Protein AF-A0A6J8C1M5-F1 (afdb_monomer_lite)

Organism: Mytilus coruscus (NCBI:txid42192)

InterPro domains:
  IPR012337 Ribonuclease H-like superfamily [SSF53098] (7-73)
  IPR036397 Ribonuclease H superfamily [G3DSA:3.30.420.10] (4-75)
  IPR057617 PML, C-terminal domain [PF25244] (87-155)

Sequence (159 aa):
MWDEFCLYFNGFIDTRILFRSEYPGRQSYKQCDLVSDFLGESYDAHNALYDCKSLFKLVQSHGNLASHFCKHTFDGMYPKYCQNDLSFKALVENKVMSKQLAKKAASTGLCKKHFILSIQRNGIDGLRALLSQINSSGVVRVTTSKSIIQKVYDFCHMK

Radius of gyration: 19.01 Å; chains: 1; bounding box: 46×39×48 Å

Foldseek 3Di:
DVVVVVVPDPADDDVLVQCCVVPPDDPDSDLQVLLCVPVVDGDDPPPPVRSVVSVVVSCVVPGPCVVCCLPPRDLPPPPPDDCQLVLCPVCCVVVLDPSVLSVLLVSLVDHLVCQLVLCVVPNLVSLQCSQQPADPVRDGSRDNDPSSSVSSRCVSVVD

Secondary structure (DSSP, 8-state):
-HHHHHHH------HHHHHHHHSTT-S---HHHHHHHHH-----TT-HHHHHHHHHHHHHHH--HHHHHHHHS-TT-S-TT-SHHHHTHHHHHTTSS-HHHHHHHHHTT--HHHHHHHHHHHHHHHHHHHHS-B-TTS-BSS---HHHHHHHHHHHH--

pLDDT: mean 82.08, std 16.13, ra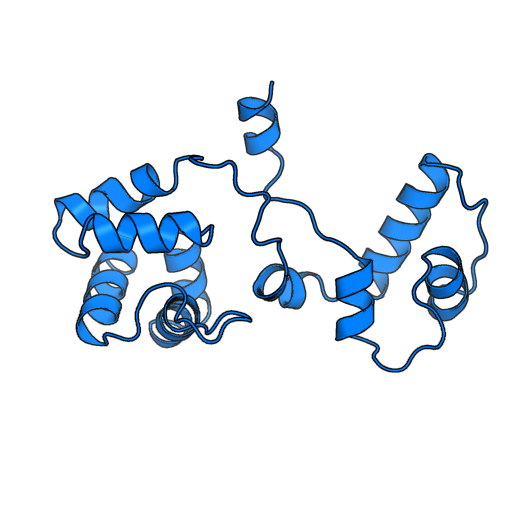nge [36.66, 96.88]

Structure (mmCIF, N/CA/C/O backbone):
data_AF-A0A6J8C1M5-F1
#
_entry.id   AF-A0A6J8C1M5-F1
#
loop_
_atom_site.group_PDB
_atom_site.id
_atom_site.type_symbol
_atom_site.label_atom_id
_atom_site.label_alt_id
_atom_site.label_comp_id
_atom_site.label_asym_id
_atom_site.label_entity_id
_atom_site.label_seq_id
_atom_site.pdbx_PDB_ins_code
_atom_site.Cartn_x
_atom_site.Cartn_y
_atom_site.Cartn_z
_atom_site.occupancy
_atom_site.B_iso_or_equiv
_atom_site.auth_seq_id
_atom_site.auth_comp_id
_atom_site.auth_asym_id
_atom_site.auth_atom_id
_atom_site.pdbx_PDB_model_num
ATOM 1 N N . MET A 1 1 ? 4.073 23.302 1.893 1.00 56.25 1 MET A N 1
ATOM 2 C CA . MET A 1 1 ? 4.865 22.460 0.969 1.00 56.25 1 MET A CA 1
ATOM 3 C C . MET A 1 1 ? 4.658 20.972 1.235 1.00 56.25 1 MET A C 1
ATOM 5 O O . MET A 1 1 ? 4.145 20.311 0.350 1.00 56.25 1 MET A O 1
ATOM 9 N N . TRP A 1 2 ? 4.965 20.433 2.426 1.00 57.25 2 TRP A N 1
ATOM 10 C CA . TRP A 1 2 ? 4.698 19.009 2.716 1.00 57.25 2 TRP A CA 1
ATOM 11 C C . TRP A 1 2 ? 3.200 18.678 2.820 1.00 57.25 2 TRP A C 1
ATOM 13 O O . TRP A 1 2 ? 2.743 17.727 2.198 1.00 57.25 2 TRP A O 1
ATOM 23 N N . ASP A 1 3 ? 2.415 19.507 3.514 1.00 60.97 3 ASP A N 1
ATOM 24 C CA . ASP A 1 3 ? 0.962 19.290 3.625 1.00 60.97 3 ASP A CA 1
ATOM 25 C C . ASP A 1 3 ? 0.259 19.369 2.266 1.00 60.97 3 ASP A C 1
ATOM 27 O O . ASP A 1 3 ? -0.628 18.577 1.970 1.00 60.97 3 ASP A O 1
ATOM 31 N N . GLU A 1 4 ? 0.708 20.290 1.414 1.00 75.06 4 GLU A N 1
ATOM 32 C CA . GLU A 1 4 ? 0.236 20.436 0.038 1.00 75.06 4 GLU A CA 1
ATOM 33 C C . GLU A 1 4 ? 0.633 19.234 -0.826 1.00 75.06 4 GLU A C 1
ATOM 35 O O . GLU A 1 4 ? -0.199 18.695 -1.545 1.00 75.06 4 GLU A O 1
ATOM 40 N N . PHE A 1 5 ? 1.867 18.741 -0.697 1.00 64.50 5 PHE A N 1
ATOM 41 C CA . PHE A 1 5 ? 2.312 17.512 -1.354 1.00 64.50 5 PHE A CA 1
ATOM 42 C C . PHE A 1 5 ? 1.432 16.309 -0.962 1.00 64.50 5 PHE A C 1
ATOM 44 O O . PHE A 1 5 ? 0.991 15.543 -1.820 1.00 64.50 5 PHE A O 1
ATOM 51 N N . CYS A 1 6 ? 1.082 16.181 0.319 1.00 67.44 6 CYS A N 1
ATOM 52 C CA . CYS A 1 6 ? 0.198 15.123 0.809 1.00 67.44 6 CYS A CA 1
ATOM 53 C C . CYS A 1 6 ? -1.267 15.242 0.339 1.00 67.44 6 CYS A C 1
ATOM 55 O O . CYS A 1 6 ? -2.014 14.276 0.493 1.00 67.44 6 CYS A O 1
ATOM 57 N N . LEU A 1 7 ? -1.695 16.372 -0.244 1.00 68.12 7 LEU A N 1
ATOM 58 C CA . LEU A 1 7 ? -3.013 16.472 -0.889 1.00 68.12 7 LEU A CA 1
ATOM 59 C C . LEU A 1 7 ? -3.063 15.716 -2.221 1.00 68.12 7 LEU A C 1
ATOM 61 O O . LEU A 1 7 ? -4.132 15.249 -2.610 1.00 68.12 7 LEU A O 1
ATOM 65 N N . TYR A 1 8 ? -1.922 15.587 -2.903 1.00 70.50 8 TYR A N 1
ATOM 66 C CA . TYR A 1 8 ? -1.841 15.008 -4.246 1.00 70.50 8 TYR A CA 1
ATOM 67 C C . TYR A 1 8 ? -1.261 13.591 -4.271 1.00 70.50 8 TYR A C 1
ATOM 69 O O . TYR A 1 8 ? -1.459 12.871 -5.248 1.00 70.50 8 TYR A O 1
ATOM 77 N N . PHE A 1 9 ? -0.569 13.168 -3.209 1.00 61.91 9 PHE A N 1
ATOM 78 C CA . PHE A 1 9 ? 0.098 11.868 -3.152 1.00 61.91 9 PHE A CA 1
ATOM 79 C C . PHE A 1 9 ? -0.366 11.046 -1.949 1.00 61.91 9 PHE A C 1
ATOM 81 O O . PHE A 1 9 ? -0.189 11.429 -0.794 1.00 61.91 9 PHE A O 1
ATOM 88 N N . ASN A 1 10 ? -0.914 9.861 -2.226 1.00 59.81 10 ASN A N 1
ATOM 89 C CA . ASN A 1 10 ? -1.382 8.918 -1.205 1.00 59.81 10 ASN A CA 1
ATOM 90 C C . ASN A 1 10 ? -0.271 8.012 -0.648 1.00 59.81 10 ASN A C 1
ATOM 92 O O . ASN A 1 10 ? -0.519 7.253 0.288 1.00 59.81 10 ASN A O 1
ATOM 96 N N . GLY A 1 11 ? 0.934 8.069 -1.219 1.00 67.12 11 GLY A N 1
ATOM 97 C CA . GLY A 1 11 ? 2.086 7.291 -0.781 1.00 67.12 11 GLY A CA 1
ATOM 98 C C . GLY A 1 11 ? 3.049 6.973 -1.918 1.00 67.12 11 GLY A C 1
ATOM 99 O O . GLY A 1 11 ? 2.889 7.443 -3.043 1.00 67.12 11 GLY A O 1
ATOM 100 N N . PHE A 1 12 ? 4.036 6.141 -1.599 1.00 75.56 12 PHE A N 1
ATOM 101 C CA . PHE A 1 12 ? 5.053 5.655 -2.526 1.00 75.56 12 PHE A CA 1
ATOM 102 C C . PHE A 1 12 ? 5.083 4.127 -2.503 1.00 75.56 12 PHE A C 1
ATOM 104 O O . PHE A 1 12 ? 4.799 3.504 -1.475 1.00 75.56 12 PHE A O 1
ATOM 111 N N . ILE A 1 13 ? 5.436 3.530 -3.640 1.00 75.75 13 ILE A N 1
ATOM 112 C CA . ILE A 1 13 ? 5.609 2.084 -3.788 1.00 75.75 13 ILE A CA 1
ATOM 113 C C . ILE A 1 13 ? 7.039 1.806 -4.235 1.00 75.75 13 ILE A C 1
ATOM 115 O O . ILE A 1 13 ? 7.534 2.426 -5.172 1.00 75.75 13 ILE A O 1
ATOM 119 N N . ASP A 1 14 ? 7.659 0.813 -3.602 1.00 82.31 14 ASP A N 1
ATOM 120 C CA . ASP A 1 14 ? 8.868 0.173 -4.108 1.00 82.31 14 ASP A CA 1
ATOM 121 C C . ASP A 1 14 ? 8.453 -0.919 -5.095 1.00 82.31 14 ASP A C 1
ATOM 123 O O . ASP A 1 14 ? 7.986 -2.004 -4.732 1.00 82.31 14 ASP A O 1
ATOM 127 N N . THR A 1 15 ? 8.605 -0.604 -6.376 1.00 87.12 15 THR A N 1
ATOM 128 C CA . THR A 1 15 ? 8.253 -1.489 -7.487 1.00 87.12 15 THR A CA 1
ATOM 129 C C . THR A 1 15 ? 9.123 -2.744 -7.521 1.00 87.12 15 THR A C 1
ATOM 131 O O . THR A 1 15 ? 8.712 -3.769 -8.058 1.00 87.12 15 THR A O 1
ATOM 134 N N . ARG A 1 16 ? 10.300 -2.749 -6.892 1.00 88.44 16 ARG A N 1
ATOM 135 C CA . ARG A 1 16 ? 11.127 -3.955 -6.818 1.00 88.44 16 ARG A CA 1
ATOM 136 C C . ARG A 1 16 ? 10.479 -5.021 -5.939 1.00 88.44 16 ARG A C 1
ATOM 138 O O . ARG A 1 16 ? 10.542 -6.204 -6.272 1.00 88.44 16 ARG A O 1
ATOM 145 N N . ILE A 1 17 ? 9.859 -4.620 -4.828 1.00 84.25 17 ILE A N 1
ATOM 146 C CA . ILE A 1 17 ? 9.124 -5.539 -3.946 1.00 84.25 17 ILE A CA 1
ATOM 147 C C . ILE A 1 17 ? 7.862 -6.049 -4.655 1.00 84.25 17 ILE A C 1
ATOM 149 O O . ILE A 1 17 ? 7.579 -7.247 -4.580 1.00 84.25 17 ILE A O 1
ATOM 153 N N . LEU A 1 18 ? 7.182 -5.182 -5.418 1.00 85.38 18 LEU A N 1
ATOM 154 C CA . LEU A 1 18 ? 6.068 -5.542 -6.309 1.00 85.38 18 LEU A CA 1
ATOM 155 C C . LEU A 1 18 ? 6.447 -6.708 -7.213 1.00 85.38 18 LEU A C 1
ATOM 157 O O . LEU A 1 18 ? 5.885 -7.798 -7.079 1.00 85.38 18 LEU A O 1
ATOM 161 N N . PHE A 1 19 ? 7.472 -6.519 -8.041 1.00 90.31 19 PHE A N 1
ATOM 162 C CA . PHE A 1 19 ? 7.882 -7.537 -9.001 1.00 90.31 19 PHE A CA 1
ATOM 163 C C . PHE A 1 19 ? 8.434 -8.805 -8.336 1.00 90.31 19 PHE A C 1
ATOM 165 O O . PHE A 1 19 ? 8.203 -9.895 -8.851 1.00 90.31 19 PHE A O 1
ATOM 172 N N . ARG A 1 20 ? 9.086 -8.714 -7.165 1.00 89.81 20 ARG A N 1
ATOM 173 C CA . ARG A 1 20 ? 9.489 -9.904 -6.384 1.00 89.81 20 ARG A CA 1
ATOM 174 C C . ARG A 1 20 ? 8.307 -10.736 -5.907 1.00 89.81 20 ARG A C 1
ATOM 176 O O . ARG A 1 20 ? 8.416 -11.958 -5.863 1.00 89.81 20 ARG A O 1
ATOM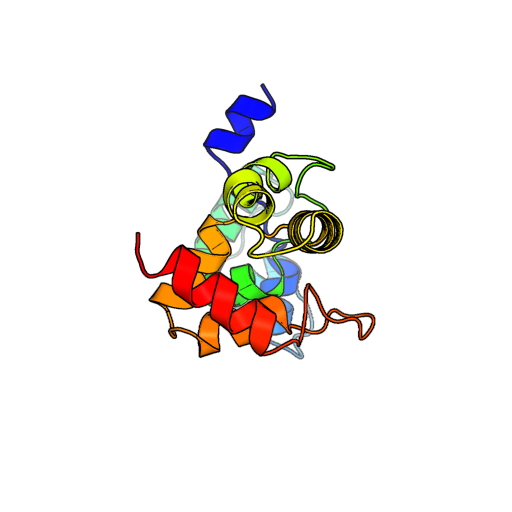 183 N N . SER A 1 21 ? 7.221 -10.080 -5.508 1.00 84.81 21 SER A N 1
ATOM 184 C CA . SER A 1 21 ? 6.029 -10.766 -5.010 1.00 84.81 21 SER A CA 1
ATOM 185 C C . SER A 1 21 ? 5.206 -11.405 -6.128 1.00 84.81 21 SER A C 1
ATOM 187 O O . SER A 1 21 ? 4.652 -12.481 -5.928 1.00 84.81 21 SER A O 1
ATOM 189 N N . GLU A 1 22 ? 5.144 -10.761 -7.295 1.00 86.69 22 GLU A N 1
ATOM 190 C CA . GLU A 1 22 ? 4.351 -11.230 -8.437 1.00 86.69 22 GLU A CA 1
ATOM 191 C C . GLU A 1 22 ? 5.088 -12.270 -9.279 1.00 86.69 22 GLU A C 1
ATOM 193 O O . GLU A 1 22 ? 4.472 -13.214 -9.767 1.00 86.69 22 GLU A O 1
ATOM 198 N N . TYR A 1 23 ? 6.410 -12.137 -9.399 1.00 90.69 23 TYR A N 1
ATOM 199 C CA . TYR A 1 23 ? 7.237 -12.990 -10.248 1.00 90.69 23 TYR A CA 1
ATOM 200 C C . TYR A 1 23 ? 8.423 -13.550 -9.453 1.00 90.69 23 TYR A C 1
ATOM 202 O O . TYR A 1 23 ? 9.565 -13.158 -9.707 1.00 90.69 23 TYR A O 1
ATOM 210 N N . PRO A 1 24 ? 8.182 -14.436 -8.468 1.00 91.62 24 PRO A N 1
ATOM 211 C CA . PRO A 1 24 ? 9.238 -14.986 -7.625 1.00 91.62 24 PRO A CA 1
ATOM 212 C C . PRO A 1 24 ? 10.234 -15.840 -8.427 1.00 91.62 24 PRO A C 1
ATOM 214 O O . PRO A 1 24 ? 9.927 -16.361 -9.495 1.00 91.62 24 PRO A O 1
ATOM 217 N N . GLY A 1 25 ? 11.447 -16.017 -7.891 1.00 91.62 25 GLY A N 1
ATOM 218 C CA . GLY A 1 25 ? 12.456 -16.923 -8.466 1.00 91.62 25 GLY A CA 1
ATOM 219 C C . GLY A 1 25 ? 13.268 -16.375 -9.646 1.00 91.62 25 GLY A C 1
ATOM 220 O O . GLY A 1 25 ? 14.121 -17.084 -10.174 1.00 91.62 25 GLY A O 1
ATOM 221 N N . ARG A 1 26 ? 13.066 -15.114 -10.047 1.00 94.00 26 ARG A N 1
ATOM 222 C CA . ARG A 1 26 ? 13.899 -14.477 -11.080 1.00 94.00 26 ARG A CA 1
ATOM 223 C C . ARG A 1 26 ? 15.345 -14.282 -10.619 1.00 94.00 26 ARG A C 1
ATOM 225 O O . ARG A 1 26 ? 15.597 -13.976 -9.452 1.00 94.00 26 ARG A O 1
ATOM 232 N N . GLN A 1 27 ? 16.271 -14.372 -11.573 1.00 92.88 27 GLN A N 1
ATOM 233 C CA . GLN A 1 27 ? 17.709 -14.165 -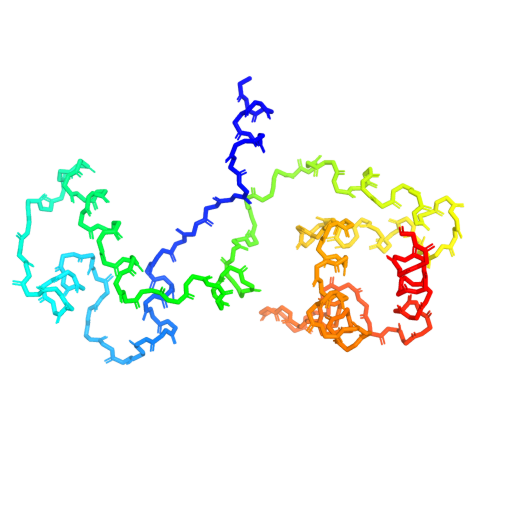11.350 1.00 92.88 27 GLN A CA 1
ATOM 234 C C . GLN A 1 27 ? 18.040 -12.715 -10.975 1.00 92.88 27 GLN A C 1
ATOM 236 O O . GLN A 1 27 ? 18.905 -12.461 -10.140 1.00 92.88 27 GLN A O 1
ATOM 241 N N . SER A 1 28 ? 17.312 -11.754 -11.551 1.00 95.44 28 SER A N 1
ATOM 242 C CA . SER A 1 28 ? 17.471 -10.335 -11.251 1.00 95.44 28 SER A CA 1
ATOM 243 C C . SER A 1 28 ? 16.132 -9.602 -11.193 1.00 95.44 28 SER A C 1
ATOM 245 O O . SER A 1 28 ? 15.150 -9.965 -11.840 1.00 95.44 28 SER A O 1
ATOM 247 N N . TYR A 1 29 ? 16.133 -8.541 -10.386 1.00 95.75 29 TYR A N 1
ATOM 248 C CA . TYR A 1 29 ? 15.047 -7.566 -10.246 1.00 95.75 29 TYR A CA 1
ATOM 249 C C . TYR A 1 29 ? 15.581 -6.137 -10.377 1.00 95.75 29 TYR A C 1
ATOM 251 O O . TYR A 1 29 ? 15.036 -5.211 -9.776 1.00 95.75 29 TYR A O 1
ATOM 259 N N . LYS A 1 30 ? 16.710 -5.947 -11.068 1.00 95.38 30 LYS A N 1
ATOM 260 C CA . LYS A 1 30 ? 17.108 -4.603 -11.493 1.00 95.38 30 LYS A CA 1
ATOM 261 C C . LYS A 1 30 ? 16.108 -4.124 -12.541 1.00 95.38 30 LYS A C 1
ATOM 263 O O . LYS A 1 30 ? 15.595 -4.928 -13.315 1.00 95.38 30 LYS A O 1
ATOM 268 N N . GLN A 1 31 ? 15.838 -2.824 -12.565 1.00 95.94 31 GLN A N 1
ATOM 269 C CA . GLN A 1 31 ? 14.838 -2.268 -13.471 1.00 95.94 31 GLN A CA 1
ATOM 270 C C . GLN A 1 31 ? 15.168 -2.545 -14.944 1.00 95.94 31 GLN A C 1
ATOM 272 O O . GLN A 1 31 ? 14.279 -2.954 -15.680 1.00 95.94 31 GLN A O 1
ATOM 277 N N . CYS A 1 32 ? 16.430 -2.393 -15.354 1.00 96.38 32 CYS A N 1
ATOM 278 C CA . CYS A 1 32 ? 16.885 -2.696 -16.714 1.00 96.38 32 CYS A CA 1
ATOM 279 C C . CYS A 1 32 ? 16.579 -4.139 -17.133 1.00 96.38 32 CYS A C 1
ATOM 281 O O . CYS A 1 32 ? 16.051 -4.360 -18.217 1.00 96.38 32 CYS A O 1
ATOM 283 N N . ASP A 1 33 ? 16.828 -5.100 -16.246 1.00 96.88 33 ASP A N 1
ATOM 284 C CA . ASP A 1 33 ? 16.614 -6.522 -16.524 1.00 96.88 33 ASP A CA 1
ATOM 285 C C . ASP A 1 33 ? 15.112 -6.835 -16.598 1.00 96.88 33 ASP A C 1
ATOM 287 O O . ASP A 1 33 ? 14.667 -7.594 -17.449 1.00 96.88 33 ASP A O 1
ATOM 291 N N . LEU A 1 34 ? 14.302 -6.206 -15.737 1.00 96.56 34 LEU A N 1
ATOM 292 C CA . LEU A 1 34 ? 12.843 -6.327 -15.800 1.00 96.56 34 LEU A CA 1
ATOM 293 C C . LEU A 1 34 ? 12.281 -5.718 -17.094 1.00 96.56 34 LEU A C 1
ATOM 295 O O . LEU A 1 34 ? 11.425 -6.320 -17.729 1.00 96.56 34 LEU A O 1
ATOM 299 N N . VAL A 1 35 ? 12.759 -4.544 -17.505 1.00 96.56 35 VAL A N 1
ATOM 300 C CA . VAL A 1 35 ? 12.324 -3.901 -18.754 1.00 96.56 35 VAL A CA 1
ATOM 301 C C . VAL A 1 35 ? 12.720 -4.747 -19.964 1.00 96.56 35 VAL A C 1
ATOM 303 O O . VAL A 1 35 ? 11.884 -4.971 -20.837 1.00 96.56 35 VAL A O 1
ATOM 306 N N . SER A 1 36 ? 13.940 -5.284 -19.983 1.00 96.38 36 SER A N 1
ATOM 307 C CA . SER A 1 36 ? 14.391 -6.165 -21.059 1.00 96.38 36 SER A CA 1
ATOM 308 C C . SER A 1 36 ? 13.553 -7.438 -21.140 1.00 96.38 36 SER A C 1
ATOM 310 O O . SER A 1 36 ? 13.068 -7.767 -22.219 1.00 96.38 36 SER A O 1
ATOM 312 N N . ASP A 1 37 ? 13.307 -8.106 -20.013 1.00 95.31 37 ASP A N 1
ATOM 313 C CA . ASP A 1 37 ? 12.608 -9.391 -20.008 1.00 95.31 37 ASP A CA 1
ATOM 314 C C . ASP A 1 37 ? 11.098 -9.268 -20.267 1.00 95.31 37 ASP A C 1
ATOM 316 O O . ASP A 1 37 ? 10.518 -10.143 -20.907 1.00 95.31 37 ASP A O 1
ATOM 320 N N . PHE A 1 38 ? 10.444 -8.218 -19.756 1.00 95.19 38 PHE A N 1
ATOM 321 C CA . PHE A 1 38 ? 8.987 -8.058 -19.872 1.00 95.19 38 PHE A CA 1
ATOM 322 C C . PHE A 1 38 ? 8.554 -7.206 -21.067 1.00 95.19 38 PHE A C 1
ATOM 324 O O . PHE A 1 38 ? 7.476 -7.433 -21.611 1.00 95.19 38 PHE A O 1
ATOM 331 N N . LEU A 1 39 ? 9.353 -6.213 -21.468 1.00 95.75 39 LEU A N 1
ATOM 332 C CA . LEU A 1 39 ? 9.008 -5.305 -22.568 1.00 95.75 39 LEU A CA 1
ATOM 333 C C . LEU A 1 39 ? 9.822 -5.573 -23.837 1.00 95.75 39 LEU A C 1
ATOM 335 O O . LEU A 1 39 ? 9.471 -5.046 -24.889 1.00 95.75 39 LEU A O 1
ATOM 339 N N . GLY A 1 40 ? 10.902 -6.360 -23.761 1.00 95.25 40 GLY A N 1
ATOM 340 C CA . GLY A 1 40 ? 11.820 -6.548 -24.888 1.00 95.25 40 GLY A CA 1
ATOM 341 C C . GLY A 1 40 ? 12.588 -5.274 -25.257 1.00 95.25 40 GLY A C 1
ATOM 342 O O . GLY A 1 40 ? 13.128 -5.180 -26.355 1.00 95.25 40 GLY A O 1
ATOM 343 N N . GLU A 1 41 ? 12.617 -4.278 -24.366 1.00 94.19 41 GLU A N 1
ATOM 344 C CA . GLU A 1 41 ? 13.253 -2.979 -24.590 1.00 94.19 41 GLU A CA 1
ATOM 345 C C . GLU A 1 41 ? 14.561 -2.875 -23.786 1.00 94.19 41 GLU A C 1
ATOM 347 O O . GLU A 1 41 ? 14.678 -3.386 -22.674 1.00 94.19 41 GLU A O 1
ATOM 352 N N . SER A 1 42 ? 15.537 -2.141 -24.311 1.00 94.81 42 SER A N 1
ATOM 353 C CA . SER A 1 42 ? 16.669 -1.628 -23.534 1.00 94.81 42 SER A CA 1
ATOM 354 C C . SER A 1 42 ? 16.590 -0.110 -23.483 1.00 94.81 42 SER A C 1
ATOM 356 O O . SER A 1 42 ? 16.156 0.519 -24.449 1.00 94.81 42 SER A O 1
ATOM 358 N N . TYR A 1 43 ? 17.052 0.490 -22.394 1.00 95.25 43 TYR A N 1
ATOM 359 C CA . TYR A 1 43 ? 17.085 1.940 -22.249 1.00 95.25 43 TYR A CA 1
ATOM 360 C C . TYR A 1 43 ? 18.375 2.382 -21.552 1.00 95.25 43 TYR A C 1
ATOM 362 O O . TYR A 1 43 ? 19.089 1.565 -20.969 1.00 95.25 43 TYR A O 1
ATOM 370 N N . ASP A 1 44 ? 18.665 3.679 -21.622 1.00 93.06 44 ASP A N 1
ATOM 371 C CA . ASP A 1 44 ? 19.810 4.303 -20.958 1.00 93.06 44 ASP A CA 1
ATOM 372 C C . ASP A 1 44 ? 19.594 4.335 -19.434 1.00 93.06 44 ASP A C 1
ATOM 374 O O . ASP A 1 44 ? 19.010 5.270 -18.878 1.00 93.06 44 ASP A O 1
ATOM 378 N N . ALA A 1 45 ? 19.970 3.243 -18.767 1.00 89.81 45 ALA A N 1
ATOM 379 C CA . ALA A 1 45 ? 19.873 3.107 -17.319 1.00 89.81 45 ALA A CA 1
ATOM 380 C C . ALA A 1 45 ? 20.809 4.099 -16.615 1.00 89.81 45 ALA A C 1
ATOM 382 O O . ALA A 1 45 ? 21.887 4.399 -17.118 1.00 89.81 45 ALA A O 1
ATOM 383 N N . HIS A 1 46 ? 20.411 4.570 -15.428 1.00 88.00 46 HIS A N 1
ATOM 384 C CA . HIS A 1 46 ? 21.056 5.664 -14.682 1.00 88.00 46 HIS A CA 1
ATOM 385 C C . HIS A 1 46 ? 20.749 7.073 -15.213 1.00 88.00 46 HIS A C 1
ATOM 387 O O . HIS A 1 46 ? 21.170 8.061 -14.605 1.00 88.00 46 HIS A O 1
ATOM 393 N N . ASN A 1 47 ? 19.955 7.189 -16.280 1.00 96.31 47 ASN A N 1
ATOM 394 C CA . ASN A 1 47 ? 19.299 8.433 -16.650 1.00 96.31 47 ASN A CA 1
ATOM 395 C C . ASN A 1 47 ? 17.911 8.509 -16.000 1.00 96.31 47 ASN A C 1
ATOM 397 O O . ASN A 1 47 ? 16.979 7.819 -16.415 1.00 96.31 47 ASN A O 1
ATOM 401 N N . ALA A 1 48 ? 17.742 9.419 -15.038 1.00 94.19 48 ALA A N 1
ATOM 402 C CA . ALA A 1 48 ? 16.517 9.524 -14.243 1.00 94.19 48 ALA A CA 1
ATOM 403 C C . ALA A 1 48 ? 15.228 9.673 -15.078 1.00 94.19 48 ALA A C 1
ATOM 405 O O . ALA A 1 48 ? 14.182 9.145 -14.701 1.00 94.19 48 ALA A O 1
ATOM 406 N N . LEU A 1 49 ? 15.277 10.365 -16.224 1.00 96.06 49 LEU A N 1
ATOM 407 C CA . LEU A 1 49 ? 14.105 10.519 -17.088 1.00 96.06 49 LEU A CA 1
ATOM 408 C C . LEU A 1 49 ? 13.730 9.192 -17.759 1.00 96.06 49 LEU A C 1
ATOM 410 O O . LEU A 1 49 ? 12.549 8.833 -17.796 1.00 96.06 49 LEU A O 1
ATOM 414 N N . TYR A 1 50 ? 14.716 8.478 -18.303 1.00 95.75 50 TYR A N 1
ATOM 415 C CA . TYR A 1 50 ? 14.480 7.194 -18.962 1.00 95.75 50 TYR A CA 1
ATOM 416 C C . TYR A 1 50 ? 14.156 6.087 -17.962 1.00 95.75 50 TYR A C 1
ATOM 418 O O . TYR A 1 50 ? 13.288 5.262 -18.253 1.00 95.75 50 TYR A O 1
ATOM 426 N N . ASP A 1 51 ? 14.744 6.128 -16.765 1.00 95.38 51 ASP A N 1
ATOM 427 C CA . ASP A 1 51 ? 14.361 5.268 -15.650 1.00 95.38 51 ASP A CA 1
ATOM 428 C C . ASP A 1 51 ? 12.877 5.469 -15.304 1.00 95.38 51 ASP A C 1
ATOM 430 O O . ASP A 1 51 ? 12.122 4.499 -15.266 1.00 95.38 51 ASP A O 1
ATOM 434 N N . CYS A 1 52 ? 12.411 6.713 -15.146 1.00 95.56 52 CYS A N 1
ATOM 435 C CA . CYS A 1 52 ? 11.003 6.990 -14.845 1.00 95.56 52 CYS A CA 1
ATOM 436 C C . CYS A 1 52 ? 10.050 6.538 -15.962 1.00 95.56 52 CYS A C 1
ATOM 438 O O . CYS A 1 52 ? 9.027 5.908 -15.685 1.00 95.56 52 CYS A O 1
ATOM 440 N N . LYS A 1 53 ? 10.370 6.832 -17.230 1.00 96.19 53 LYS A N 1
ATOM 441 C CA . LYS A 1 53 ? 9.522 6.447 -18.373 1.00 96.19 53 LYS A CA 1
ATOM 442 C C . LYS A 1 53 ? 9.416 4.931 -18.521 1.00 96.19 53 LYS A C 1
ATOM 444 O O . LYS A 1 53 ? 8.318 4.409 -18.711 1.00 96.19 53 LYS A O 1
ATOM 449 N N . SER A 1 54 ? 10.543 4.234 -18.420 1.00 96.56 54 SER A N 1
ATOM 450 C CA . SER A 1 54 ? 10.589 2.779 -18.574 1.00 96.56 54 SER A CA 1
ATOM 451 C C . SER A 1 54 ? 9.911 2.084 -17.397 1.00 96.56 54 SER A C 1
ATOM 453 O O . SER A 1 54 ? 9.141 1.148 -17.604 1.00 96.56 54 SER A O 1
ATOM 455 N N . LEU A 1 55 ? 10.099 2.595 -16.173 1.00 95.06 55 LEU A N 1
ATOM 456 C CA . LEU A 1 55 ? 9.397 2.085 -14.998 1.00 95.06 55 LEU A CA 1
ATOM 457 C C . LEU A 1 55 ? 7.882 2.261 -15.118 1.00 95.06 55 LEU A C 1
ATOM 459 O O . LEU A 1 55 ? 7.136 1.333 -14.810 1.00 95.06 55 LEU A O 1
ATOM 463 N N . PHE A 1 56 ? 7.422 3.425 -15.587 1.00 94.12 56 PHE A N 1
ATOM 464 C CA . PHE A 1 56 ? 5.999 3.681 -15.794 1.00 94.12 56 PHE A CA 1
ATOM 465 C C . PHE A 1 56 ? 5.386 2.678 -16.777 1.00 94.12 56 PHE A C 1
ATOM 467 O O . PHE A 1 56 ? 4.391 2.036 -16.442 1.00 94.12 56 PHE A O 1
ATOM 474 N N . LYS A 1 57 ? 6.013 2.483 -17.946 1.00 95.50 57 LYS A N 1
ATOM 475 C CA . LYS A 1 57 ? 5.573 1.480 -18.931 1.00 95.50 57 LYS A CA 1
ATOM 476 C C . LYS A 1 57 ? 5.520 0.077 -18.325 1.00 95.50 57 LYS A C 1
ATOM 478 O O . LYS A 1 57 ? 4.528 -0.630 -18.498 1.00 95.50 57 LYS A O 1
ATOM 483 N N . LEU A 1 58 ? 6.575 -0.323 -17.613 1.00 95.62 58 LEU A N 1
ATOM 484 C CA . LEU A 1 58 ? 6.696 -1.649 -17.009 1.00 95.62 58 LEU A CA 1
ATOM 485 C C . LEU A 1 58 ? 5.579 -1.901 -15.989 1.00 95.62 58 LEU A C 1
ATOM 487 O O . LEU A 1 58 ? 4.907 -2.928 -16.038 1.00 95.62 58 LEU A O 1
ATOM 491 N N . VAL A 1 59 ? 5.344 -0.950 -15.085 1.00 91.81 59 VAL A N 1
ATOM 492 C CA . VAL A 1 59 ? 4.300 -1.065 -14.060 1.00 91.81 59 VAL A CA 1
ATOM 493 C C . VAL A 1 59 ? 2.906 -1.047 -14.681 1.00 91.81 59 VAL A C 1
ATOM 495 O O . VAL A 1 59 ? 2.061 -1.839 -14.276 1.00 91.81 59 VAL A O 1
ATOM 498 N N . GLN A 1 60 ? 2.661 -0.185 -15.671 1.00 89.94 60 GLN A N 1
ATOM 499 C CA . GLN A 1 60 ? 1.362 -0.098 -16.343 1.00 89.94 60 GLN A CA 1
ATOM 500 C C . GLN A 1 60 ? 0.994 -1.399 -17.067 1.00 89.94 60 GLN A C 1
ATOM 502 O O . GLN A 1 60 ? -0.176 -1.770 -17.098 1.00 89.94 60 GLN A O 1
ATOM 507 N N . SER A 1 61 ? 1.982 -2.073 -17.654 1.00 90.19 61 SER A N 1
ATOM 508 C CA . SER A 1 61 ? 1.769 -3.286 -18.446 1.00 90.19 61 SER A CA 1
ATOM 509 C C . SER A 1 61 ? 1.777 -4.570 -17.614 1.00 90.19 61 SER A C 1
ATOM 511 O O . SER A 1 61 ? 1.005 -5.477 -17.911 1.00 90.19 61 SER A O 1
ATOM 513 N N . HIS A 1 62 ? 2.615 -4.652 -16.575 1.00 89.50 62 HIS A N 1
ATOM 514 C CA . HIS A 1 62 ? 2.902 -5.916 -15.883 1.00 89.50 62 HIS A CA 1
ATOM 515 C C . HIS A 1 62 ? 2.812 -5.855 -14.352 1.00 89.50 62 HIS A C 1
ATOM 517 O O . HIS A 1 62 ? 3.044 -6.878 -13.710 1.00 89.50 62 HIS A O 1
ATOM 523 N N . GLY A 1 63 ? 2.504 -4.699 -13.754 1.00 82.50 63 GLY A N 1
ATOM 524 C CA . GLY A 1 63 ? 2.389 -4.554 -12.301 1.00 82.50 63 GLY A CA 1
ATOM 525 C C . GLY A 1 63 ? 0.944 -4.624 -11.802 1.00 82.50 63 GLY A C 1
ATOM 526 O O . GLY A 1 63 ? 0.110 -3.798 -12.178 1.00 82.50 63 GLY A O 1
ATOM 527 N N . ASN A 1 64 ? 0.636 -5.528 -10.866 1.00 77.56 64 ASN A N 1
ATOM 528 C CA . ASN A 1 64 ? -0.656 -5.539 -10.169 1.00 77.56 64 ASN A CA 1
ATOM 529 C C . ASN A 1 64 ? -0.636 -4.619 -8.934 1.00 77.56 64 ASN A C 1
ATOM 531 O O . ASN A 1 64 ? -0.642 -5.035 -7.766 1.00 77.56 64 ASN A O 1
ATOM 535 N N . LEU A 1 65 ? -0.689 -3.315 -9.222 1.00 67.75 65 LEU A N 1
ATOM 536 C CA . LEU A 1 65 ? -0.679 -2.247 -8.221 1.00 67.75 65 LEU A CA 1
ATOM 537 C C . LEU A 1 65 ? -1.780 -2.403 -7.164 1.00 67.75 65 LEU A C 1
ATOM 539 O O . LEU A 1 65 ? -1.521 -2.190 -5.981 1.00 67.75 65 LEU A O 1
ATOM 543 N N . ALA A 1 66 ? -2.995 -2.802 -7.550 1.00 61.84 66 ALA A N 1
ATOM 544 C CA . ALA A 1 66 ? -4.127 -2.904 -6.625 1.00 61.84 66 ALA A CA 1
ATOM 545 C C . ALA A 1 66 ? -3.881 -3.924 -5.497 1.00 61.84 66 ALA A C 1
ATOM 547 O O . ALA A 1 66 ? -4.202 -3.659 -4.332 1.00 61.84 66 ALA A O 1
ATOM 548 N N . SER A 1 67 ? -3.268 -5.068 -5.823 1.00 55.16 67 SER A N 1
ATOM 549 C CA . SER A 1 67 ? -2.932 -6.095 -4.830 1.00 55.16 67 SER A CA 1
ATOM 550 C C . SER A 1 67 ? -1.785 -5.657 -3.909 1.00 55.16 67 SER A C 1
ATOM 552 O O . SER A 1 67 ? -1.774 -5.985 -2.719 1.00 55.16 67 SER A O 1
ATOM 554 N N . HIS A 1 68 ? -0.850 -4.869 -4.442 1.00 60.16 68 HIS A N 1
ATOM 555 C CA . HIS A 1 68 ? 0.378 -4.492 -3.754 1.00 60.16 68 HIS A CA 1
ATOM 556 C C . HIS A 1 68 ? 0.223 -3.237 -2.891 1.00 60.16 68 HIS A C 1
ATOM 558 O O . HIS A 1 68 ? 0.768 -3.201 -1.788 1.00 60.16 68 HIS A O 1
ATOM 564 N N . PHE A 1 69 ? -0.619 -2.274 -3.295 1.00 57.31 69 PHE A N 1
ATOM 565 C CA . PHE A 1 69 ? -1.037 -1.161 -2.431 1.00 57.31 69 PHE A CA 1
ATOM 566 C C . PHE A 1 69 ? -1.628 -1.683 -1.106 1.00 57.31 69 PHE A C 1
ATOM 568 O O . PHE A 1 69 ? -1.403 -1.128 -0.030 1.00 57.31 69 PHE A O 1
ATOM 575 N N . CYS A 1 70 ? -2.352 -2.803 -1.149 1.00 52.84 70 CYS A N 1
ATOM 576 C CA . CYS A 1 70 ? -2.938 -3.391 0.055 1.00 52.84 70 CYS A CA 1
ATOM 577 C C . CYS A 1 70 ? -1.908 -4.098 0.959 1.00 52.84 70 CYS A C 1
ATOM 579 O O . CYS A 1 70 ? -2.160 -4.244 2.155 1.00 52.84 70 CYS A O 1
ATOM 581 N N . LYS A 1 71 ? -0.768 -4.542 0.410 1.00 51.31 71 LYS A N 1
ATOM 582 C CA . LYS A 1 71 ? 0.208 -5.401 1.104 1.00 51.31 71 LYS A CA 1
ATOM 583 C C . LYS A 1 71 ? 1.507 -4.690 1.505 1.00 51.31 71 LYS A C 1
ATOM 585 O O . LYS A 1 71 ? 2.082 -5.056 2.524 1.00 51.31 71 LYS A O 1
ATOM 590 N N . HIS A 1 72 ? 1.961 -3.705 0.728 1.00 51.09 72 HIS A N 1
ATOM 591 C CA . HIS A 1 72 ? 3.330 -3.177 0.809 1.00 51.09 72 HIS A CA 1
ATOM 592 C C . HIS A 1 72 ? 3.447 -1.655 0.652 1.00 51.09 72 HIS A C 1
ATOM 594 O O . HIS A 1 72 ? 4.567 -1.151 0.589 1.00 51.09 72 HIS A O 1
ATOM 600 N N . THR A 1 73 ? 2.343 -0.895 0.619 1.00 52.22 73 THR A N 1
ATOM 601 C CA . THR A 1 73 ? 2.461 0.566 0.786 1.00 52.22 73 THR A CA 1
ATOM 602 C C . THR A 1 73 ? 3.052 0.816 2.167 1.00 52.22 73 THR A C 1
ATOM 604 O O . THR A 1 73 ? 2.433 0.489 3.179 1.00 52.22 73 THR A O 1
ATOM 607 N N . PHE A 1 74 ? 4.295 1.285 2.166 1.00 46.31 74 PHE A N 1
ATOM 608 C CA . PHE A 1 74 ? 5.248 1.155 3.255 1.00 46.31 74 PHE A CA 1
ATOM 609 C C . PHE A 1 74 ? 4.696 1.542 4.628 1.00 46.31 74 PHE A C 1
ATOM 611 O O . PHE A 1 74 ? 4.264 2.672 4.871 1.00 46.31 74 PHE A O 1
ATOM 618 N N . ASP A 1 75 ? 4.848 0.592 5.545 1.00 45.25 75 ASP A N 1
ATOM 619 C CA . ASP A 1 75 ? 5.065 0.822 6.966 1.00 45.25 75 ASP A CA 1
ATOM 620 C C . ASP A 1 75 ? 6.292 1.757 7.087 1.00 45.25 75 ASP A C 1
ATOM 622 O O . ASP A 1 75 ? 7.432 1.323 6.942 1.00 45.25 75 ASP A O 1
ATOM 626 N N . GLY A 1 76 ? 6.072 3.076 7.194 1.00 40.56 76 GLY A N 1
ATOM 627 C CA . GLY A 1 76 ? 7.154 4.060 7.379 1.00 40.56 76 GLY A CA 1
ATOM 628 C C . GLY A 1 76 ? 7.040 5.409 6.654 1.00 40.56 76 GLY A C 1
ATOM 629 O O . GLY A 1 76 ? 7.735 6.338 7.057 1.00 40.56 76 GLY A O 1
ATOM 630 N N . MET A 1 77 ? 6.169 5.568 5.646 1.00 38.72 77 MET A N 1
ATOM 631 C CA . MET A 1 77 ? 5.960 6.867 4.957 1.00 38.72 77 MET A CA 1
ATOM 632 C C . MET A 1 77 ? 4.594 7.512 5.197 1.00 38.72 77 MET A C 1
ATOM 634 O O . MET A 1 77 ? 4.295 8.557 4.621 1.00 38.72 77 MET A O 1
ATOM 638 N N . TYR A 1 78 ? 3.788 6.976 6.112 1.00 39.78 78 TYR A N 1
ATOM 639 C CA . TYR A 1 78 ? 2.821 7.836 6.783 1.00 39.78 78 TYR A CA 1
ATOM 640 C C . TYR A 1 78 ? 3.632 8.761 7.680 1.00 39.78 78 TYR A C 1
ATOM 642 O O . TYR A 1 78 ? 4.397 8.250 8.506 1.00 39.78 78 TYR A O 1
ATOM 650 N N . PRO A 1 79 ? 3.517 10.092 7.541 1.00 36.66 79 PRO A N 1
ATOM 651 C CA . PRO A 1 79 ? 4.161 10.995 8.472 1.00 36.66 79 PRO A CA 1
ATOM 652 C C . PRO A 1 79 ? 3.824 10.511 9.872 1.00 36.66 79 PRO A C 1
ATOM 654 O O . PRO A 1 79 ? 2.649 10.265 10.174 1.00 36.66 79 PRO A O 1
ATOM 657 N N . LYS A 1 80 ? 4.856 10.335 10.707 1.00 46.03 80 LYS A N 1
ATOM 658 C CA . LYS A 1 80 ? 4.685 10.339 12.158 1.00 46.03 80 LYS A CA 1
ATOM 659 C C . LYS A 1 80 ? 3.684 11.469 12.437 1.00 46.03 80 LYS A C 1
ATOM 661 O O . LYS A 1 80 ? 4.031 12.626 12.245 1.00 46.03 80 LYS A O 1
ATOM 666 N N . TYR A 1 81 ? 2.447 11.123 12.803 1.00 40.69 81 TYR A N 1
ATOM 667 C CA . TYR A 1 81 ? 1.343 12.047 13.115 1.00 40.69 81 TYR A CA 1
ATOM 668 C C . TYR A 1 81 ? 0.538 12.723 11.984 1.00 40.69 81 TYR A C 1
ATOM 670 O O . TYR A 1 81 ? -0.144 13.708 12.267 1.00 40.69 81 TYR A O 1
ATOM 678 N N . CYS A 1 82 ? 0.469 12.212 10.751 1.00 39.97 82 CYS A N 1
ATOM 679 C CA . CYS A 1 82 ? -0.509 12.776 9.801 1.00 39.97 82 CYS A CA 1
ATOM 680 C C . CYS A 1 82 ? -1.941 12.340 10.128 1.00 39.97 82 CYS A C 1
ATOM 682 O O . CYS A 1 82 ? -2.362 11.275 9.698 1.00 39.97 82 CYS A O 1
ATOM 684 N N . GLN A 1 83 ? -2.650 13.162 10.916 1.00 49.09 83 GLN A N 1
ATOM 685 C CA . GLN A 1 83 ? -4.112 13.361 11.032 1.00 49.09 83 GLN A CA 1
ATOM 686 C C . GLN A 1 83 ? -5.064 12.139 11.070 1.00 49.09 83 GLN A C 1
ATOM 688 O O . GLN A 1 83 ? -6.281 12.301 11.161 1.00 49.09 83 GLN A O 1
ATOM 693 N N . ASN A 1 84 ? -4.564 10.908 11.095 1.00 52.50 84 ASN A N 1
ATOM 694 C CA . ASN A 1 84 ? -5.369 9.694 11.157 1.00 52.50 84 ASN A CA 1
ATOM 695 C C . ASN A 1 84 ? -6.091 9.585 12.505 1.00 52.50 84 ASN A C 1
ATOM 697 O O . ASN A 1 84 ? -7.248 9.167 12.535 1.00 52.50 84 ASN A O 1
ATOM 701 N N . ASP A 1 85 ? -5.472 10.064 13.590 1.00 54.25 85 ASP A N 1
ATOM 702 C CA . ASP A 1 85 ? -6.137 10.208 14.892 1.00 54.25 85 ASP A CA 1
ATOM 703 C C . ASP A 1 85 ? -7.361 11.139 14.799 1.00 54.25 85 ASP A C 1
ATOM 705 O O . ASP A 1 85 ? -8.415 10.821 15.351 1.00 54.25 85 ASP A O 1
ATOM 709 N N . LEU A 1 86 ? -7.279 12.238 14.030 1.00 62.66 86 LEU A N 1
ATOM 710 C CA . LEU A 1 86 ? -8.434 13.110 13.772 1.00 62.66 86 LEU A CA 1
ATOM 711 C C . LEU A 1 86 ? -9.504 12.390 12.941 1.00 62.66 86 LEU A C 1
ATOM 713 O O . LEU A 1 86 ? -10.694 12.571 13.194 1.00 62.66 86 LEU A O 1
ATOM 717 N N . SER A 1 87 ? -9.108 11.514 12.010 1.00 71.75 87 SER A N 1
ATOM 718 C CA . SER A 1 87 ? -10.059 10.699 11.238 1.00 71.75 87 SER A CA 1
ATOM 719 C C . SER A 1 87 ? -10.882 9.750 12.121 1.00 71.75 87 SER A C 1
ATOM 721 O O . SER A 1 87 ? -12.026 9.429 11.789 1.00 71.75 87 SER A O 1
ATOM 723 N N . PHE A 1 88 ? -10.330 9.346 13.271 1.00 86.56 88 PHE A N 1
ATOM 724 C CA . PHE A 1 88 ? -11.002 8.507 14.260 1.00 86.56 88 PHE A CA 1
ATOM 725 C C . PHE A 1 88 ? -11.686 9.298 15.378 1.00 86.56 88 PHE A C 1
ATOM 727 O O . PHE A 1 88 ? -12.363 8.685 16.201 1.00 86.56 88 PHE A O 1
ATOM 734 N N . LYS A 1 89 ? -11.588 10.636 15.396 1.00 86.50 89 LYS A N 1
ATOM 735 C CA . LYS A 1 89 ? -12.178 11.488 16.443 1.00 86.50 89 LYS A CA 1
ATOM 736 C C . LYS A 1 89 ? -13.649 11.152 16.687 1.00 86.50 89 LYS A C 1
ATOM 738 O O . LYS A 1 89 ? -14.019 10.832 17.809 1.00 86.50 89 LYS A O 1
ATOM 743 N N . ALA A 1 90 ? -14.447 11.077 15.621 1.00 87.88 90 ALA A N 1
ATOM 744 C CA . ALA A 1 90 ? -15.861 10.729 15.725 1.00 87.88 90 ALA A CA 1
ATOM 745 C C . ALA A 1 90 ? -16.096 9.313 16.294 1.00 87.88 90 ALA A C 1
ATOM 747 O O . ALA A 1 90 ? -17.027 9.115 17.065 1.00 87.88 90 ALA A O 1
ATOM 748 N N . LEU A 1 91 ? -15.251 8.332 15.959 1.00 91.31 91 LEU A N 1
ATOM 749 C CA . LEU A 1 91 ? -15.353 6.964 16.488 1.00 91.31 91 LEU A CA 1
ATOM 750 C C . LEU A 1 91 ? -14.993 6.909 17.983 1.00 91.31 91 LEU A C 1
ATOM 752 O O . LEU A 1 91 ? -15.616 6.169 18.744 1.00 91.31 91 LEU A O 1
ATOM 756 N N . VAL A 1 92 ? -14.010 7.704 18.411 1.00 92.00 92 VAL A N 1
ATOM 757 C CA . VAL A 1 92 ? -13.599 7.798 19.819 1.00 92.00 92 VAL A CA 1
ATOM 758 C C . VAL A 1 92 ? -14.649 8.541 20.648 1.00 92.00 92 VAL A C 1
ATOM 760 O O . VAL A 1 92 ? -15.054 8.049 21.698 1.00 92.00 92 VAL A O 1
ATOM 763 N N . GLU A 1 93 ? -15.140 9.683 20.163 1.00 91.69 93 GLU A N 1
ATOM 764 C CA . GLU A 1 93 ? -16.168 10.492 20.836 1.00 91.69 93 GLU A CA 1
ATOM 765 C C . GLU A 1 93 ? -17.492 9.733 20.991 1.00 91.69 93 GLU A C 1
ATOM 767 O O . GLU A 1 93 ? -18.122 9.805 22.044 1.00 91.69 93 GLU A O 1
ATOM 772 N N . ASN A 1 94 ? -17.871 8.918 19.998 1.00 91.06 94 ASN A N 1
ATOM 773 C CA . ASN A 1 94 ? -19.059 8.058 20.060 1.00 91.06 94 ASN A CA 1
ATOM 774 C C . ASN A 1 94 ? -18.817 6.724 20.793 1.00 91.06 94 ASN A C 1
ATOM 776 O O . ASN A 1 94 ? -19.660 5.831 20.740 1.00 91.06 94 ASN A O 1
ATOM 780 N N . LYS A 1 95 ? -17.674 6.558 21.475 1.00 92.38 95 LYS A N 1
ATOM 781 C CA . LYS A 1 95 ? -17.322 5.346 22.243 1.00 92.38 95 LYS A CA 1
ATOM 782 C C . LYS A 1 95 ? -17.370 4.048 21.416 1.00 92.38 95 LYS A C 1
ATOM 784 O O . LYS A 1 95 ? -17.551 2.959 21.966 1.00 92.38 95 LYS A O 1
ATOM 789 N N . VAL A 1 96 ? -17.170 4.146 20.101 1.00 94.12 96 VAL A N 1
ATOM 790 C CA . VAL A 1 96 ? -17.073 2.993 19.194 1.00 94.12 96 VAL A CA 1
ATOM 791 C C . VAL A 1 96 ? -15.748 2.266 19.417 1.00 94.12 96 VAL A C 1
ATOM 793 O O . VAL A 1 96 ? -15.707 1.037 19.473 1.00 94.12 96 VAL A O 1
ATOM 796 N N . MET A 1 97 ? -14.668 3.028 19.608 1.00 93.12 97 MET A N 1
ATOM 797 C CA . MET A 1 97 ? -13.339 2.505 19.922 1.00 93.12 97 MET A CA 1
ATOM 798 C C . MET A 1 97 ? -12.598 3.382 20.935 1.00 93.12 97 MET A C 1
ATOM 800 O O . MET A 1 97 ? -12.874 4.571 21.067 1.00 93.12 97 MET A O 1
ATOM 804 N N . SER A 1 98 ? -11.630 2.800 21.647 1.00 93.31 98 SER A N 1
ATOM 805 C CA . SER A 1 98 ? -10.809 3.547 22.603 1.00 93.31 98 SER A CA 1
ATOM 806 C C . SER A 1 98 ? -9.773 4.428 21.899 1.00 93.31 98 SER A C 1
ATOM 808 O O . SER A 1 98 ? -9.330 4.132 20.787 1.00 93.31 98 SER A O 1
ATOM 810 N N . LYS A 1 99 ? -9.309 5.478 22.588 1.00 90.38 99 LYS A N 1
ATOM 811 C CA . LYS A 1 99 ? -8.220 6.344 22.107 1.00 90.38 99 LYS A CA 1
ATOM 812 C C . LYS A 1 99 ? -6.934 5.557 21.823 1.00 90.38 99 LYS A C 1
ATOM 814 O O . LYS A 1 99 ? -6.252 5.825 20.843 1.00 90.38 99 LYS A O 1
ATOM 819 N N . GLN A 1 100 ? -6.622 4.557 22.651 1.00 89.75 100 GLN A N 1
ATOM 820 C CA . GLN A 1 100 ? -5.475 3.671 22.429 1.00 89.75 100 GLN A CA 1
ATOM 821 C C . GLN A 1 100 ? -5.631 2.852 21.144 1.00 89.75 100 GLN A C 1
ATOM 823 O O . GLN A 1 100 ? -4.671 2.705 20.392 1.00 89.75 100 GLN A O 1
ATOM 828 N N . LEU A 1 101 ? -6.839 2.354 20.865 1.00 91.00 101 LEU A N 1
ATOM 829 C CA . LEU A 1 101 ? -7.094 1.588 19.652 1.00 91.00 101 LEU A CA 1
ATOM 830 C C . LEU A 1 101 ? -7.060 2.469 18.399 1.00 91.00 101 LEU A C 1
ATOM 832 O O . LEU A 1 101 ? -6.541 2.036 17.374 1.00 91.00 101 LEU A O 1
ATOM 836 N N . ALA A 1 102 ? -7.567 3.701 18.491 1.00 89.94 102 ALA A N 1
ATOM 837 C CA . ALA A 1 102 ? -7.471 4.688 17.418 1.00 89.94 102 ALA A CA 1
ATOM 838 C C . ALA A 1 102 ? -6.003 5.011 17.109 1.00 89.94 102 ALA A C 1
ATOM 840 O O . ALA A 1 102 ? -5.590 4.909 15.955 1.00 89.94 102 ALA A O 1
ATOM 841 N N . LYS A 1 103 ? -5.194 5.244 18.151 1.00 86.12 103 LYS A N 1
ATOM 842 C CA . LYS A 1 103 ? -3.751 5.469 18.019 1.00 86.12 103 LYS A CA 1
ATOM 843 C C . LYS A 1 103 ? -3.041 4.273 17.386 1.00 86.12 103 LYS A C 1
ATOM 845 O O . LYS A 1 103 ? -2.188 4.463 16.527 1.00 86.12 103 LYS A O 1
ATOM 850 N N . LYS A 1 104 ? -3.413 3.048 17.773 1.00 87.62 104 LYS A N 1
ATOM 851 C CA . LYS A 1 104 ? -2.880 1.814 17.178 1.00 87.62 104 LYS A CA 1
ATOM 852 C C . LYS A 1 104 ? -3.251 1.690 15.696 1.00 87.62 104 LYS A C 1
ATOM 854 O O . LYS A 1 104 ? -2.404 1.364 14.874 1.00 87.62 104 LYS A O 1
ATOM 859 N N . ALA A 1 105 ? -4.497 1.983 15.329 1.00 87.25 105 ALA A N 1
ATOM 860 C CA . ALA A 1 105 ? -4.906 2.000 13.927 1.00 87.25 105 ALA A CA 1
ATOM 861 C C . ALA A 1 105 ? -4.118 3.056 13.135 1.00 87.25 105 ALA A C 1
ATOM 863 O O . ALA A 1 105 ? -3.514 2.729 12.111 1.00 87.25 105 ALA A O 1
ATOM 864 N N . ALA A 1 106 ? -4.039 4.281 13.658 1.00 83.00 106 ALA A N 1
ATOM 865 C CA . ALA A 1 106 ? -3.302 5.386 13.055 1.00 83.00 106 ALA A CA 1
ATOM 866 C C . ALA A 1 106 ? -1.805 5.077 12.897 1.00 83.00 106 ALA A C 1
ATOM 868 O O . ALA A 1 106 ? -1.238 5.385 11.849 1.00 83.00 106 ALA A O 1
ATOM 869 N N . SER A 1 107 ? -1.180 4.411 13.878 1.00 77.19 107 SER A N 1
ATOM 870 C CA . SER A 1 107 ? 0.231 4.011 13.805 1.00 77.19 107 SER A CA 1
ATOM 871 C C . SER A 1 107 ? 0.511 2.960 12.732 1.00 77.19 107 SER A C 1
ATOM 873 O O . SER A 1 107 ? 1.654 2.819 12.328 1.00 77.19 107 SER A O 1
ATOM 875 N N . THR A 1 108 ? -0.516 2.252 12.250 1.00 76.12 108 THR A N 1
ATOM 876 C CA . THR A 1 108 ? -0.414 1.310 11.116 1.00 76.12 108 THR A CA 1
ATOM 877 C C . THR A 1 108 ? -0.840 1.930 9.779 1.00 76.12 108 THR A C 1
ATOM 879 O O . THR A 1 108 ? -1.195 1.215 8.836 1.00 76.12 108 THR A O 1
ATOM 882 N N . GLY A 1 109 ? -0.898 3.266 9.718 1.00 74.56 109 GLY A N 1
ATOM 883 C CA . GLY A 1 109 ? -1.281 4.021 8.524 1.00 74.56 109 GLY A CA 1
ATOM 884 C C . GLY A 1 109 ? -2.779 4.019 8.209 1.00 74.56 109 GLY A C 1
ATOM 885 O O . GLY A 1 109 ? -3.191 4.575 7.194 1.00 74.56 109 GLY A O 1
ATOM 886 N N . LEU A 1 110 ? -3.620 3.412 9.054 1.00 83.62 110 LEU A N 1
ATOM 887 C CA . LEU A 1 110 ? -5.060 3.364 8.812 1.00 83.62 110 LEU A CA 1
ATOM 888 C C . LEU A 1 110 ? -5.739 4.683 9.176 1.00 83.62 110 LEU A C 1
ATOM 890 O O . LEU A 1 110 ? -5.357 5.376 10.114 1.00 83.62 110 LEU A O 1
ATOM 894 N N . CYS A 1 111 ? -6.820 4.971 8.459 1.00 84.69 111 CYS A N 1
ATOM 895 C CA . CYS A 1 111 ? -7.706 6.110 8.685 1.00 84.69 111 CYS A CA 1
ATOM 896 C C . CYS A 1 111 ? -9.151 5.688 8.387 1.00 84.69 111 CYS A C 1
ATOM 898 O O . CYS A 1 111 ? -9.371 4.635 7.780 1.00 84.69 111 CYS A O 1
ATOM 900 N N . LYS A 1 112 ? -10.145 6.510 8.748 1.00 83.94 112 LYS A N 1
ATOM 901 C CA . LYS A 1 112 ? -11.571 6.184 8.533 1.00 83.94 112 LYS A CA 1
ATOM 902 C C . LYS A 1 112 ? -11.908 5.805 7.080 1.00 83.94 112 LYS A C 1
ATOM 904 O O . LYS A 1 112 ? -12.715 4.903 6.869 1.00 83.94 112 LYS A O 1
ATOM 909 N N . LYS A 1 113 ? -11.276 6.433 6.077 1.00 80.75 113 LYS A N 1
ATOM 910 C CA . LYS A 1 113 ? -11.509 6.105 4.653 1.00 80.75 113 LYS A CA 1
ATOM 911 C C . LYS A 1 113 ? -11.146 4.652 4.327 1.00 80.75 113 LYS A C 1
ATOM 913 O O . LYS A 1 113 ? -11.855 4.015 3.560 1.00 80.75 113 LYS A O 1
ATOM 918 N N . HIS A 1 114 ? -10.100 4.105 4.947 1.00 86.06 114 HIS A N 1
ATOM 919 C CA . HIS A 1 114 ? -9.722 2.701 4.772 1.00 86.06 114 HIS A CA 1
ATOM 920 C C . HIS A 1 114 ? -10.792 1.745 5.312 1.00 86.06 114 HIS A C 1
ATOM 922 O O . HIS A 1 114 ? -11.048 0.714 4.695 1.00 86.06 114 HIS A O 1
ATOM 928 N N . PHE A 1 115 ? -11.455 2.102 6.420 1.00 90.31 115 PHE A N 1
ATOM 929 C CA . PHE A 1 115 ? -12.553 1.299 6.969 1.00 90.31 115 PHE A CA 1
ATOM 930 C C . PHE A 1 115 ? -13.724 1.287 5.987 1.00 90.31 115 PHE A C 1
ATOM 932 O O . PHE A 1 115 ? -14.172 0.214 5.595 1.00 90.31 115 PHE A O 1
ATOM 939 N N . ILE A 1 116 ? -14.135 2.465 5.504 1.00 85.56 116 ILE A N 1
ATOM 940 C CA . ILE A 1 116 ? -15.214 2.608 4.514 1.00 85.56 116 ILE A CA 1
ATOM 941 C C . ILE A 1 116 ? -14.899 1.812 3.241 1.00 85.56 116 ILE A C 1
ATOM 943 O O . ILE A 1 116 ? -15.725 1.019 2.804 1.00 85.56 116 ILE A O 1
ATOM 947 N N . LEU A 1 117 ? -13.692 1.948 2.686 1.00 84.50 117 LEU A N 1
ATOM 948 C CA . LEU A 1 117 ? -13.284 1.207 1.487 1.00 84.50 117 LEU A CA 1
ATOM 949 C C . LEU A 1 117 ? -13.300 -0.311 1.707 1.00 84.50 117 LEU A C 1
ATOM 951 O O . LEU A 1 117 ? -13.729 -1.054 0.829 1.00 84.50 117 LEU A O 1
ATOM 955 N N . SER A 1 118 ? -12.848 -0.794 2.868 1.00 86.69 118 SER A N 1
ATOM 956 C CA . SER A 1 118 ? -12.893 -2.229 3.180 1.00 86.69 118 SER A CA 1
ATOM 957 C C . SER A 1 118 ? -14.328 -2.756 3.292 1.00 86.69 118 SER A C 1
ATOM 959 O O . SER A 1 118 ? -14.618 -3.840 2.788 1.00 86.69 118 SER A O 1
ATOM 961 N N . ILE A 1 119 ? -15.228 -1.947 3.861 1.00 90.56 119 ILE A N 1
ATOM 962 C CA . ILE A 1 119 ? -16.660 -2.236 3.966 1.00 90.56 119 ILE A CA 1
ATOM 963 C C . ILE A 1 119 ? -17.310 -2.264 2.582 1.00 90.56 119 ILE A C 1
ATOM 965 O O . ILE A 1 119 ? -18.050 -3.189 2.273 1.00 90.56 119 ILE A O 1
ATOM 969 N N . GLN A 1 120 ? -17.001 -1.301 1.715 1.00 86.56 120 GLN A N 1
ATOM 970 C CA . GLN A 1 120 ? -17.520 -1.269 0.344 1.00 86.56 120 GLN A CA 1
ATOM 971 C C . GLN A 1 120 ? -17.075 -2.480 -0.483 1.00 86.56 120 GLN A C 1
ATOM 973 O O . GLN A 1 120 ? -17.812 -2.935 -1.350 1.00 86.56 120 GLN A O 1
ATOM 978 N N . ARG A 1 121 ? -15.873 -3.008 -0.222 1.00 86.50 121 ARG A N 1
ATOM 979 C CA . ARG A 1 121 ? -15.316 -4.144 -0.968 1.00 86.50 121 ARG A CA 1
ATOM 980 C C . ARG A 1 121 ? -15.894 -5.487 -0.549 1.00 86.50 121 ARG A C 1
ATOM 982 O O . ARG A 1 121 ? -16.103 -6.331 -1.409 1.00 86.50 121 ARG A O 1
ATOM 989 N N . ASN A 1 122 ? -16.063 -5.720 0.753 1.00 90.06 122 ASN A N 1
ATOM 990 C CA . ASN A 1 122 ? -16.478 -7.036 1.247 1.00 90.06 122 ASN A CA 1
ATOM 991 C C . ASN A 1 122 ? -17.224 -6.974 2.589 1.00 90.06 122 ASN A C 1
ATOM 993 O O . ASN A 1 122 ? -17.044 -7.826 3.461 1.00 90.06 122 ASN A O 1
ATOM 997 N N . GLY A 1 123 ? -17.998 -5.913 2.806 1.00 92.94 123 GLY A N 1
ATOM 998 C CA . GLY A 1 123 ? -18.786 -5.715 4.016 1.00 92.94 123 GLY A CA 1
ATOM 999 C C . GLY A 1 123 ? -17.960 -5.833 5.299 1.00 92.94 123 GLY A C 1
ATOM 1000 O O . GLY A 1 123 ? -16.820 -5.368 5.405 1.00 92.94 123 GLY A O 1
ATOM 1001 N N . ILE A 1 124 ? -18.549 -6.481 6.301 1.00 95.31 124 ILE A N 1
ATOM 1002 C CA . ILE A 1 124 ? -17.907 -6.675 7.602 1.00 95.31 124 ILE A CA 1
ATOM 1003 C C . ILE A 1 124 ? -16.661 -7.563 7.523 1.00 95.31 124 ILE A C 1
ATOM 1005 O O . ILE A 1 124 ? -15.729 -7.378 8.306 1.00 95.31 124 ILE A O 1
ATOM 1009 N N . ASP A 1 125 ? -16.607 -8.491 6.567 1.00 93.12 125 ASP A N 1
ATOM 1010 C CA . ASP A 1 125 ? -15.457 -9.373 6.380 1.00 93.12 125 ASP A CA 1
ATOM 1011 C C . ASP A 1 125 ? -14.247 -8.615 5.836 1.00 93.12 125 ASP A C 1
ATOM 1013 O O . ASP A 1 125 ? -13.122 -8.858 6.275 1.00 93.12 125 ASP A O 1
ATOM 1017 N N . GLY A 1 126 ? -14.472 -7.626 4.965 1.00 92.00 126 GLY A N 1
ATOM 1018 C CA . GLY A 1 126 ? -13.429 -6.704 4.520 1.00 92.00 126 GLY A CA 1
ATOM 1019 C C . GLY A 1 126 ? -12.834 -5.906 5.682 1.00 92.00 126 GLY A C 1
ATOM 1020 O O . GLY A 1 126 ? -11.610 -5.831 5.824 1.00 92.00 126 GLY A O 1
ATOM 1021 N N . LEU A 1 127 ? -13.688 -5.370 6.560 1.00 94.69 127 LEU A N 1
ATOM 1022 C CA . LEU A 1 127 ? -13.241 -4.648 7.754 1.00 94.69 127 LEU A CA 1
ATOM 1023 C C . LEU A 1 127 ? -12.498 -5.566 8.733 1.00 94.69 127 LEU A C 1
ATOM 1025 O O . LEU A 1 127 ? -11.462 -5.184 9.281 1.00 94.69 127 LEU A O 1
ATOM 1029 N N . ARG A 1 128 ? -13.004 -6.786 8.942 1.00 95.50 128 ARG A N 1
ATOM 1030 C CA . ARG A 1 128 ? -12.360 -7.792 9.791 1.00 95.50 128 ARG A CA 1
ATOM 1031 C C . ARG A 1 128 ? -10.958 -8.098 9.284 1.00 95.50 128 ARG A C 1
ATOM 1033 O O . ARG A 1 128 ? -10.018 -7.942 10.055 1.00 95.50 128 ARG A O 1
ATOM 1040 N N . ALA A 1 129 ? -10.819 -8.440 8.004 1.00 91.19 129 ALA A N 1
ATOM 1041 C CA . ALA A 1 129 ? -9.532 -8.748 7.387 1.00 91.19 129 ALA A CA 1
ATOM 1042 C C . ALA A 1 129 ? -8.530 -7.588 7.521 1.00 91.19 129 ALA A C 1
ATOM 1044 O O . ALA A 1 129 ? -7.363 -7.817 7.837 1.00 91.19 129 ALA A O 1
ATOM 1045 N N . LEU A 1 130 ? -8.992 -6.343 7.350 1.00 90.94 130 LEU A N 1
ATOM 1046 C CA . LEU A 1 130 ? -8.161 -5.148 7.504 1.00 90.94 130 LEU A CA 1
ATOM 1047 C C . LEU A 1 130 ? -7.641 -4.978 8.941 1.00 90.94 130 LEU A C 1
ATOM 1049 O O . LEU A 1 130 ? -6.455 -4.726 9.151 1.00 90.94 130 LEU A O 1
ATOM 1053 N N . LEU A 1 131 ? -8.525 -5.088 9.938 1.00 92.19 131 LEU A N 1
ATOM 1054 C CA . LEU A 1 131 ? -8.192 -4.812 11.341 1.00 92.19 131 LEU A CA 1
ATOM 1055 C C . LEU A 1 131 ? -7.444 -5.965 12.021 1.00 92.19 131 LEU A C 1
ATOM 1057 O O . LEU A 1 131 ? -6.650 -5.715 12.937 1.00 92.19 131 LEU A O 1
ATOM 1061 N N . SER A 1 132 ? -7.678 -7.201 11.569 1.00 92.81 132 SER A N 1
ATOM 1062 C CA . SER A 1 132 ? -7.068 -8.414 12.117 1.00 92.81 132 SER A CA 1
ATOM 1063 C C . SER A 1 132 ? -5.792 -8.847 11.397 1.00 92.81 132 SER A C 1
ATOM 1065 O O . SER A 1 132 ? -5.232 -9.880 11.758 1.00 92.81 132 SER A O 1
ATOM 1067 N N . GLN A 1 133 ? -5.345 -8.105 10.378 1.00 88.38 133 GLN A N 1
ATOM 1068 C CA . GLN A 1 133 ? -4.139 -8.432 9.619 1.00 88.38 133 GLN A CA 1
ATOM 1069 C C . GLN A 1 133 ? -2.939 -8.611 10.558 1.00 88.38 133 GLN A C 1
ATOM 1071 O O . GLN A 1 133 ? -2.757 -7.835 11.494 1.00 88.38 133 GLN A O 1
ATOM 1076 N N . ILE A 1 134 ? -2.120 -9.628 10.310 1.00 82.56 134 ILE A N 1
ATOM 1077 C CA . ILE A 1 134 ? -0.900 -9.890 11.074 1.00 82.56 134 ILE A CA 1
ATOM 1078 C C . ILE A 1 134 ? 0.268 -9.255 10.318 1.00 82.56 134 ILE A C 1
ATOM 1080 O O . ILE A 1 134 ? 0.397 -9.443 9.108 1.00 82.56 134 ILE A O 1
ATOM 1084 N N . ASN A 1 135 ? 1.079 -8.457 11.008 1.00 74.25 135 ASN A N 1
ATOM 1085 C CA . ASN A 1 135 ? 2.282 -7.869 10.420 1.00 74.25 135 ASN A CA 1
ATOM 1086 C C . ASN A 1 135 ? 3.441 -8.888 10.375 1.00 74.25 135 ASN A C 1
ATOM 1088 O O . ASN A 1 135 ? 3.333 -10.011 10.865 1.00 74.25 135 ASN A O 1
ATOM 1092 N N . SER A 1 136 ? 4.582 -8.489 9.813 1.00 72.75 136 SER A N 1
ATOM 1093 C CA . SER A 1 136 ? 5.779 -9.339 9.719 1.00 72.75 136 SER A CA 1
ATOM 1094 C C . SER A 1 136 ? 6.331 -9.805 11.074 1.00 72.75 136 SER A C 1
ATOM 1096 O O . SER A 1 136 ? 7.038 -10.806 11.118 1.00 72.75 136 SER A O 1
ATOM 1098 N N . SER A 1 137 ? 5.996 -9.123 12.175 1.00 72.12 137 SER A N 1
ATOM 1099 C CA . SER A 1 137 ? 6.388 -9.497 13.539 1.00 72.12 137 SER A CA 1
ATOM 1100 C C . SER A 1 137 ? 5.349 -10.345 14.284 1.00 72.12 137 SER A C 1
ATOM 1102 O O . SER A 1 137 ? 5.503 -10.586 15.479 1.00 72.12 137 SER A O 1
ATOM 1104 N N . GLY A 1 138 ? 4.293 -10.815 13.610 1.00 75.31 138 GLY A N 1
ATOM 1105 C CA . GLY A 1 138 ? 3.273 -11.675 14.219 1.00 75.31 138 GLY A CA 1
ATOM 1106 C C . GLY A 1 138 ? 2.229 -10.927 15.058 1.00 75.31 138 GLY A C 1
ATOM 1107 O O . GLY A 1 138 ? 1.379 -11.548 15.694 1.00 75.31 138 GLY A O 1
ATOM 1108 N N . VAL A 1 139 ? 2.250 -9.593 15.057 1.00 80.75 139 VAL A N 1
ATOM 1109 C CA . VAL A 1 139 ? 1.341 -8.751 15.838 1.00 80.75 139 VAL A CA 1
ATOM 1110 C C . VAL A 1 139 ? 0.120 -8.358 15.007 1.00 80.75 139 VAL A C 1
ATOM 1112 O O . VAL A 1 139 ? 0.220 -7.934 13.855 1.00 80.75 139 VAL A O 1
ATOM 1115 N N . VAL A 1 140 ? -1.058 -8.443 15.629 1.00 86.38 140 VAL A N 1
ATOM 1116 C CA . VAL A 1 140 ? -2.318 -7.972 15.041 1.00 86.38 140 VAL A CA 1
ATOM 1117 C C . VAL A 1 140 ? -2.272 -6.460 14.826 1.00 86.38 140 VAL A C 1
ATOM 1119 O O . VAL A 1 140 ? -2.104 -5.698 15.788 1.00 86.38 140 VAL A O 1
ATOM 1122 N N . ARG A 1 141 ? -2.541 -6.042 13.588 1.00 82.75 141 ARG A N 1
ATOM 1123 C CA . ARG A 1 141 ? -2.524 -4.658 13.105 1.00 82.75 141 ARG A CA 1
ATOM 1124 C C . ARG A 1 141 ? -3.337 -3.720 13.990 1.00 82.75 141 ARG A C 1
ATOM 1126 O O . ARG A 1 141 ? -2.793 -2.746 14.499 1.00 82.75 141 ARG A O 1
ATOM 1133 N N . VAL A 1 142 ? -4.610 -4.032 14.249 1.00 90.81 142 VAL A N 1
ATOM 1134 C CA . VAL A 1 142 ? -5.466 -3.224 15.134 1.00 90.81 142 VAL A CA 1
ATOM 1135 C C . VAL A 1 142 ? -6.114 -4.084 16.210 1.00 90.81 142 VAL A C 1
ATOM 1137 O O . VAL A 1 142 ? -5.746 -3.971 17.381 1.00 90.81 142 VAL A O 1
ATOM 1140 N N . THR A 1 143 ? -7.051 -4.958 15.837 1.00 93.62 143 THR A N 1
ATOM 1141 C CA . THR A 1 143 ? -7.817 -5.785 16.778 1.00 93.62 143 THR A CA 1
ATO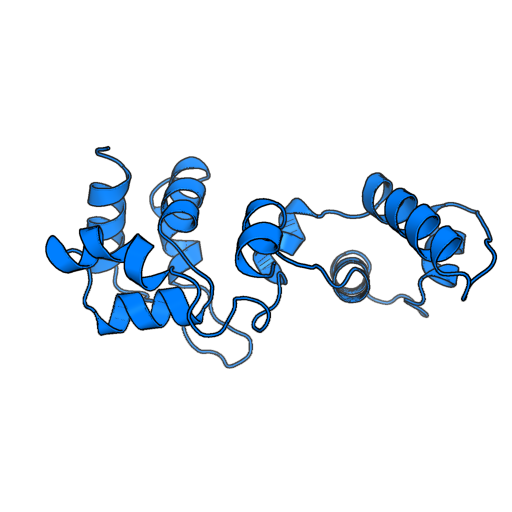M 1142 C C . THR A 1 143 ? -8.421 -7.011 16.101 1.00 93.62 143 THR A C 1
ATOM 1144 O O . THR A 1 143 ? -8.758 -6.982 14.922 1.00 93.62 143 THR A O 1
ATOM 1147 N N . THR A 1 144 ? -8.609 -8.074 16.878 1.00 94.31 144 THR A N 1
ATOM 1148 C CA . THR A 1 144 ? -9.384 -9.272 16.515 1.00 94.31 144 THR A CA 1
ATOM 1149 C C . THR A 1 144 ? -10.755 -9.308 17.196 1.00 94.31 144 THR A C 1
ATOM 1151 O O . THR A 1 144 ? -11.536 -10.234 16.977 1.00 94.31 144 THR A O 1
ATOM 1154 N N . SER A 1 145 ? -11.077 -8.314 18.030 1.00 95.69 145 SER A N 1
ATOM 1155 C CA . SER A 1 145 ? -12.323 -8.293 18.795 1.00 95.69 145 SER A CA 1
ATOM 1156 C C . SER A 1 145 ? -13.539 -8.128 17.886 1.00 95.69 145 SER A C 1
ATOM 1158 O O . SER A 1 145 ? -13.760 -7.064 17.303 1.00 95.69 145 SER A O 1
ATOM 1160 N N . LYS A 1 146 ? -14.372 -9.173 17.820 1.00 95.31 146 LYS A N 1
ATOM 1161 C CA . LYS A 1 146 ? -15.605 -9.188 17.020 1.00 95.31 146 LYS A CA 1
ATOM 1162 C C . LYS A 1 146 ? -16.562 -8.058 17.407 1.00 95.31 146 LYS A C 1
ATOM 1164 O O . LYS A 1 146 ? -17.146 -7.439 16.526 1.00 95.31 146 LYS A O 1
ATOM 1169 N N . SER A 1 147 ? -16.681 -7.756 18.702 1.00 95.25 147 SER A N 1
ATOM 1170 C CA . SER A 1 147 ? -17.591 -6.715 19.194 1.00 95.25 147 SER A CA 1
ATOM 1171 C C . SER A 1 147 ? -17.157 -5.315 18.766 1.00 95.25 147 SER A C 1
ATOM 1173 O O . SER A 1 147 ? -17.995 -4.504 18.386 1.00 95.25 147 SER A O 1
ATOM 1175 N N . ILE A 1 148 ? -15.852 -5.031 18.776 1.00 94.88 148 ILE A N 1
ATOM 1176 C CA . ILE A 1 148 ? -15.326 -3.745 18.303 1.00 94.88 148 ILE A CA 1
ATOM 1177 C C . ILE A 1 148 ? -15.498 -3.630 16.788 1.00 94.88 148 ILE A C 1
ATOM 1179 O O . ILE A 1 148 ? -15.946 -2.593 16.309 1.00 94.88 148 ILE A O 1
ATOM 1183 N N . ILE A 1 149 ? -15.183 -4.693 16.042 1.00 96.31 149 ILE A N 1
ATOM 1184 C CA . ILE A 1 149 ? -15.328 -4.714 14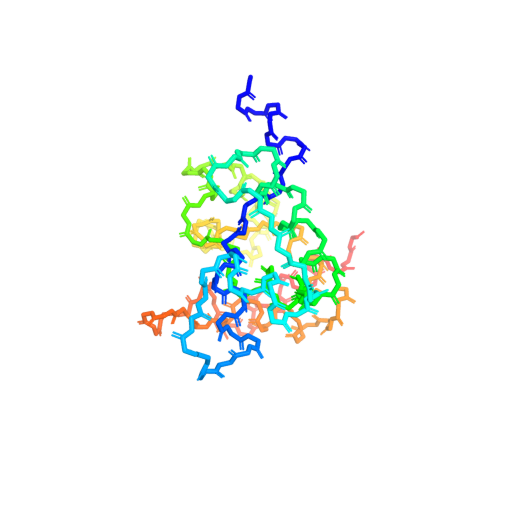.580 1.00 96.31 149 ILE A CA 1
ATOM 1185 C C . ILE A 1 149 ? -16.784 -4.451 14.181 1.00 96.31 149 ILE A C 1
ATOM 1187 O O . ILE A 1 149 ? -17.016 -3.631 13.299 1.00 96.31 149 ILE A O 1
ATOM 1191 N N . GLN A 1 150 ? -17.751 -5.073 14.864 1.00 96.12 150 GLN A N 1
ATOM 1192 C CA . GLN A 1 150 ? -19.172 -4.830 14.613 1.00 96.12 150 GLN A CA 1
ATOM 1193 C C . GLN A 1 150 ? -19.551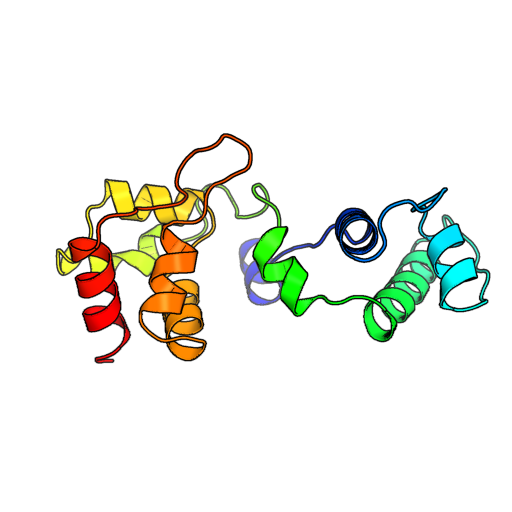 -3.366 14.863 1.00 96.12 150 GLN A C 1
ATOM 1195 O O . GLN A 1 150 ? -20.120 -2.727 13.989 1.00 96.12 150 GLN A O 1
ATOM 1200 N N . LYS A 1 151 ? -19.149 -2.785 16.003 1.00 95.75 151 LYS A N 1
ATOM 1201 C CA . LYS A 1 151 ? -19.449 -1.374 16.302 1.00 95.75 151 LYS A CA 1
ATOM 1202 C C . LYS A 1 151 ? -18.857 -0.412 15.269 1.00 95.75 151 LYS A C 1
ATOM 1204 O O . LYS A 1 151 ? -19.489 0.580 14.917 1.00 95.75 151 LYS A O 1
ATOM 1209 N N . VAL A 1 152 ? -17.634 -0.682 14.804 1.00 94.81 152 VAL A N 1
ATOM 1210 C CA . VAL A 1 152 ? -16.991 0.118 13.750 1.00 94.81 152 VAL A CA 1
ATOM 1211 C C . VAL A 1 152 ? -17.742 -0.039 12.431 1.00 94.81 152 VAL A C 1
ATOM 1213 O O . VAL A 1 152 ? -17.974 0.962 11.758 1.00 94.81 152 VAL A O 1
ATOM 1216 N N . TYR A 1 153 ? -18.140 -1.266 12.082 1.00 95.38 153 TYR A N 1
ATOM 1217 C CA . TYR A 1 153 ? -18.944 -1.546 10.897 1.00 95.38 153 TYR A CA 1
ATOM 1218 C C . TYR A 1 153 ? -20.251 -0.751 10.918 1.00 95.38 153 TYR A C 1
ATOM 1220 O O . TYR A 1 153 ? -20.485 0.036 10.007 1.00 95.38 153 TYR A O 1
ATOM 1228 N N . ASP A 1 154 ? -21.036 -0.869 11.989 1.00 94.56 154 ASP A N 1
ATOM 1229 C CA . ASP A 1 154 ? -22.332 -0.199 12.123 1.00 94.56 154 ASP A CA 1
ATOM 1230 C C . ASP A 1 154 ? -22.180 1.327 12.012 1.00 94.56 154 ASP A C 1
ATOM 1232 O O . ASP A 1 154 ? -22.880 1.982 11.241 1.00 94.56 154 ASP A O 1
ATOM 1236 N N . PHE A 1 155 ? -21.188 1.900 12.703 1.00 93.06 155 PHE A N 1
ATOM 1237 C CA . PHE A 1 155 ? -20.925 3.341 12.661 1.00 93.06 155 PHE A CA 1
ATOM 1238 C C . PHE A 1 155 ? -20.497 3.846 11.274 1.00 93.06 155 PHE A C 1
ATOM 1240 O O . PHE A 1 155 ? -20.808 4.977 10.896 1.00 93.06 155 PHE A O 1
ATOM 1247 N N . CYS A 1 156 ? -19.730 3.044 10.533 1.00 88.25 156 CYS A N 1
ATOM 1248 C CA . CYS A 1 156 ? -19.225 3.403 9.209 1.00 88.25 156 CYS A CA 1
ATOM 1249 C C . CYS A 1 156 ? -20.194 3.067 8.069 1.00 88.25 156 CYS A C 1
ATOM 1251 O O . CYS A 1 156 ? -20.014 3.615 6.988 1.00 88.25 156 CYS A O 1
ATOM 1253 N N . HIS A 1 157 ? -21.164 2.178 8.292 1.00 80.44 157 HIS A N 1
ATOM 1254 C CA . HIS A 1 157 ? -22.142 1.743 7.295 1.00 80.44 157 HIS A CA 1
ATOM 1255 C C . HIS A 1 157 ? -23.455 2.543 7.357 1.00 80.44 157 HIS A C 1
ATOM 1257 O O . HIS A 1 157 ? -24.111 2.707 6.337 1.00 80.44 157 HIS A O 1
ATOM 1263 N N . MET A 1 158 ? -23.832 3.074 8.529 1.00 62.66 158 MET A N 1
ATOM 1264 C CA . MET A 1 158 ? -25.072 3.850 8.723 1.00 62.66 158 MET A CA 1
ATOM 1265 C C . MET A 1 158 ? -24.975 5.343 8.329 1.00 62.66 158 MET A C 1
ATOM 1267 O O . MET A 1 158 ? -25.879 6.116 8.644 1.00 62.66 158 MET A O 1
ATOM 1271 N N . LYS A 1 159 ? -23.891 5.779 7.679 1.00 51.00 159 LYS A N 1
ATOM 1272 C CA . LYS A 1 159 ? -23.699 7.153 7.179 1.00 51.00 159 LYS A CA 1
ATOM 1273 C C . LYS A 1 159 ? -23.199 7.133 5.749 1.00 51.00 159 LYS A C 1
ATOM 1275 O O . LYS A 1 159 ? -23.632 8.028 4.997 1.00 51.00 159 LYS A O 1
#